Protein AF-A0A7Z2MDT9-F1 (afdb_monomer)

Foldseek 3Di:
DDAAEAEDEAEADLLQLDGNPHALVRVLVVVLVVPCPVPPHQEYEYHYFQQQAANPDDLLALAGDGDCNGSQNSSQVCNCPPRVRFHKYKDFRFGWDADPDDPPSGRFIWGQASVRDTHGPPQSGMKMWHADPVRDIDIDGNDDPDDPPVVSCVSSVPPPPVPVPDDD

Secondary structure (DSSP, 8-state):
----EEEEE--EETTTTEETTB-HHHHHHHHHHTTGGGS--SEEEEESSSTTS-TTS-SS-SS----TTSHHHHHHHHHHHHH----EEEEESSEEEE--S-GGGTT-EEEE-TTS-EEE--GGGEEEEEE-TT--EEEEE---SS---HHHHHHHT----GGGG---

pLDDT: mean 78.65, std 19.95, range [31.67, 98.31]

Solvent-accessible surface area (backbone atoms only — not comparable to full-atom values): 9688 Å² total; per-residue (Å²): 134,81,91,44,70,44,75,50,75,39,58,36,37,42,87,78,39,24,50,65,84,36,43,44,68,56,52,38,51,55,52,61,74,66,58,34,88,88,61,63,44,58,30,39,37,47,52,31,25,23,31,20,30,26,73,86,54,73,94,79,60,68,77,84,65,84,30,66,76,2,38,44,34,43,30,48,51,45,27,31,76,76,66,71,50,84,46,31,33,34,26,13,55,35,46,57,47,65,42,72,91,52,73,96,49,42,72,41,62,30,35,47,47,96,89,67,50,74,40,66,80,58,37,86,37,27,32,36,36,37,64,49,98,84,66,46,83,44,77,40,62,48,70,65,104,70,75,82,45,69,71,51,35,68,73,38,70,56,80,81,65,83,73,82,80,74,79,132

Structure (mmCIF, N/CA/C/O backbone):
data_AF-A0A7Z2MDT9-F1
#
_entry.id   AF-A0A7Z2MDT9-F1
#
loop_
_atom_site.group_PDB
_atom_site.id
_atom_site.type_symbol
_atom_site.label_atom_id
_atom_site.label_alt_id
_atom_site.label_comp_id
_atom_site.label_asym_id
_atom_site.label_entity_id
_atom_site.label_seq_id
_atom_site.pdbx_PDB_ins_code
_atom_site.Cartn_x
_atom_site.Cartn_y
_atom_site.Cartn_z
_atom_site.occupancy
_atom_site.B_iso_or_equiv
_atom_site.auth_seq_id
_atom_site.auth_comp_id
_atom_site.auth_asym_id
_atom_site.auth_atom_id
_atom_site.pdbx_PDB_model_num
ATOM 1 N N . MET A 1 1 ? -13.461 -14.044 15.855 1.00 66.00 1 MET A N 1
ATOM 2 C CA . MET A 1 1 ? -12.874 -14.492 14.572 1.00 66.00 1 MET A CA 1
ATOM 3 C C . MET A 1 1 ? -11.362 -14.406 14.694 1.00 66.00 1 MET A C 1
ATOM 5 O O . MET A 1 1 ? -10.897 -13.526 15.405 1.00 66.00 1 MET A O 1
ATOM 9 N N . GLY A 1 2 ? -10.622 -15.347 14.103 1.00 78.44 2 GLY A N 1
ATOM 10 C CA . GLY A 1 2 ? -9.155 -15.306 14.093 1.00 78.44 2 GLY A CA 1
ATOM 11 C C . GLY A 1 2 ? -8.615 -14.275 13.096 1.00 78.44 2 GLY A C 1
ATOM 12 O O . GLY A 1 2 ? -9.390 -13.775 12.275 1.00 78.44 2 GLY A O 1
ATOM 13 N N . PRO A 1 3 ? -7.309 -13.970 13.151 1.00 89.19 3 PRO A N 1
ATOM 14 C CA . PRO A 1 3 ? -6.713 -12.977 12.277 1.00 89.19 3 PRO A CA 1
ATOM 15 C C . PRO A 1 3 ? -6.787 -13.405 10.809 1.00 89.19 3 PRO A C 1
ATOM 17 O O . PRO A 1 3 ? -6.595 -14.583 10.481 1.00 89.19 3 PRO A O 1
ATOM 20 N N . TRP A 1 4 ? -7.041 -12.457 9.909 1.00 93.00 4 TRP A N 1
ATOM 21 C CA . TRP A 1 4 ? -7.164 -12.729 8.478 1.00 93.00 4 TRP A CA 1
ATOM 22 C C . TRP A 1 4 ? -6.543 -11.637 7.605 1.00 93.00 4 TRP A C 1
ATOM 24 O O . TRP A 1 4 ? -6.257 -10.517 8.027 1.00 93.00 4 TRP A O 1
ATOM 34 N N . ARG A 1 5 ? -6.275 -11.998 6.347 1.00 94.88 5 ARG A N 1
ATOM 35 C CA . ARG A 1 5 ? -5.574 -11.142 5.390 1.00 94.88 5 ARG A CA 1
ATOM 36 C C . ARG A 1 5 ? -6.359 -10.998 4.099 1.00 94.88 5 ARG A C 1
ATOM 38 O O . ARG A 1 5 ? -6.679 -11.992 3.449 1.00 94.88 5 ARG A O 1
ATOM 45 N N . LEU A 1 6 ? -6.542 -9.757 3.668 1.00 94.12 6 LEU A N 1
ATOM 46 C CA . LEU A 1 6 ? -7.090 -9.427 2.359 1.00 94.12 6 LEU A CA 1
ATOM 47 C C . LEU A 1 6 ? -5.962 -9.295 1.328 1.00 94.12 6 LEU A C 1
ATOM 49 O O . LEU A 1 6 ? -4.943 -8.654 1.583 1.00 94.12 6 LEU A O 1
ATOM 53 N N . TYR A 1 7 ? -6.137 -9.870 0.139 1.00 93.44 7 TYR A N 1
ATOM 54 C CA . TYR A 1 7 ? -5.201 -9.709 -0.976 1.00 93.44 7 TYR A CA 1
ATOM 55 C C . TYR A 1 7 ? -5.842 -8.883 -2.086 1.00 93.44 7 TYR A C 1
ATOM 57 O O . TYR A 1 7 ? -6.729 -9.369 -2.779 1.00 93.44 7 TYR A O 1
ATOM 65 N N . VAL A 1 8 ? -5.330 -7.675 -2.312 1.00 94.19 8 VAL A N 1
ATOM 66 C CA . VAL A 1 8 ? -5.754 -6.821 -3.430 1.00 94.19 8 VAL A CA 1
ATOM 67 C C . VAL A 1 8 ? -4.762 -7.026 -4.570 1.00 94.19 8 VAL A C 1
ATOM 69 O O . VAL A 1 8 ? -3.556 -6.856 -4.376 1.00 94.19 8 VAL A O 1
ATOM 72 N N . ARG A 1 9 ? -5.226 -7.476 -5.739 1.00 91.31 9 ARG A N 1
ATOM 73 C CA . ARG A 1 9 ? -4.355 -7.910 -6.846 1.00 91.31 9 ARG A CA 1
ATOM 74 C C . ARG A 1 9 ? -4.634 -7.112 -8.111 1.00 91.31 9 ARG A C 1
ATOM 76 O O . ARG A 1 9 ? -5.784 -6.852 -8.435 1.00 91.31 9 ARG A O 1
ATOM 83 N N . GLY A 1 10 ? -3.575 -6.787 -8.842 1.00 90.12 10 GLY A N 1
ATOM 84 C CA . GLY A 1 10 ? -3.669 -6.100 -10.125 1.00 90.12 10 GLY A CA 1
ATOM 85 C C . GLY A 1 10 ? -2.295 -5.707 -10.652 1.00 90.12 10 GLY A C 1
ATOM 86 O O . GLY A 1 10 ? -1.297 -5.756 -9.930 1.00 90.12 10 GLY A O 1
ATOM 87 N N . HIS A 1 11 ? -2.236 -5.304 -11.918 1.00 91.00 11 HIS A N 1
ATOM 88 C CA . HIS A 1 11 ? -1.016 -4.739 -12.488 1.00 91.00 11 HIS A CA 1
ATOM 89 C C . HIS A 1 11 ? -0.765 -3.347 -11.908 1.00 91.00 11 HIS A C 1
ATOM 91 O O . HIS A 1 11 ? -1.653 -2.499 -11.915 1.00 91.00 11 HIS A O 1
ATOM 97 N N . GLY A 1 12 ? 0.438 -3.129 -11.380 1.00 90.38 12 GLY A N 1
ATOM 98 C CA . GLY A 1 12 ? 0.850 -1.831 -10.860 1.00 90.38 12 GLY A CA 1
ATOM 99 C C . GLY A 1 12 ? 1.444 -0.966 -11.960 1.00 90.38 12 GLY A C 1
ATOM 100 O O . GLY A 1 12 ? 2.300 -1.432 -12.711 1.00 90.38 12 GLY A O 1
ATOM 101 N N . SER A 1 13 ? 1.013 0.288 -12.033 1.00 92.56 13 SER A N 1
ATOM 102 C CA . SER A 1 13 ? 1.655 1.322 -12.840 1.00 92.56 13 SER A CA 1
ATOM 103 C C . SER A 1 13 ? 2.321 2.319 -11.902 1.00 92.56 13 SER A C 1
ATOM 105 O O . SER A 1 13 ? 1.632 3.129 -11.290 1.00 92.56 13 SER A O 1
ATOM 107 N N . HIS A 1 14 ? 3.649 2.263 -11.791 1.00 89.69 14 HIS A N 1
ATOM 108 C CA . HIS A 1 14 ? 4.422 3.155 -10.918 1.00 89.69 14 HIS A CA 1
ATOM 109 C C . HIS A 1 14 ? 4.322 4.624 -11.348 1.00 89.69 14 HIS A C 1
ATOM 111 O O . HIS A 1 14 ? 3.967 5.462 -10.530 1.00 89.69 14 HIS A O 1
ATOM 117 N N . SER A 1 15 ? 4.505 4.939 -12.633 1.00 90.06 15 SER A N 1
ATOM 118 C CA . SER A 1 15 ? 4.447 6.328 -13.119 1.00 90.06 15 SER A CA 1
ATOM 119 C C . SER A 1 15 ? 3.085 6.987 -12.884 1.00 90.06 15 SER A C 1
ATOM 121 O O . SER A 1 15 ? 3.001 8.133 -12.464 1.00 90.06 15 SER A O 1
ATOM 123 N N . LYS A 1 16 ? 2.002 6.240 -13.119 1.00 93.25 16 LYS A N 1
ATOM 124 C CA . LYS A 1 16 ? 0.625 6.720 -12.900 1.00 93.25 16 LYS A CA 1
ATOM 125 C C . LYS A 1 16 ? 0.134 6.549 -11.464 1.00 93.25 16 LYS A C 1
ATOM 127 O O . LYS A 1 16 ? -0.913 7.086 -11.129 1.00 93.25 16 LYS A O 1
ATOM 132 N N . GLN A 1 17 ? 0.841 5.763 -10.653 1.00 94.62 17 GLN A N 1
ATOM 133 C CA . GLN A 1 17 ? 0.397 5.295 -9.341 1.00 94.62 17 GLN A CA 1
ATOM 134 C C . GLN A 1 17 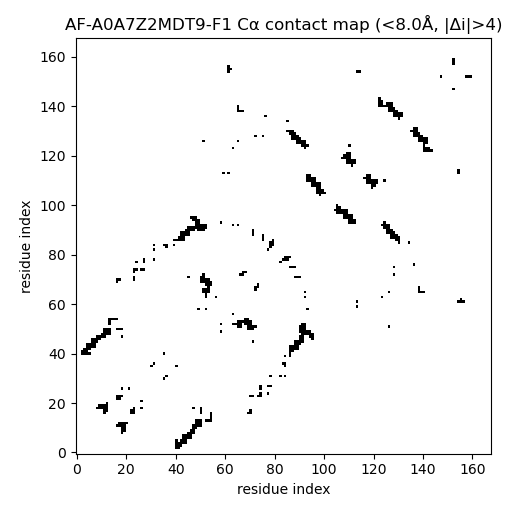? -1.034 4.750 -9.389 1.00 94.62 17 GLN A C 1
ATOM 136 O O . GLN A 1 17 ? -1.950 5.285 -8.765 1.00 94.62 17 GLN A O 1
ATOM 141 N N . THR A 1 18 ? -1.229 3.688 -10.169 1.00 96.69 18 THR A N 1
ATOM 142 C CA . THR A 1 18 ? -2.524 3.008 -10.292 1.00 96.69 18 THR A CA 1
ATOM 143 C C . THR A 1 18 ? -2.389 1.499 -10.149 1.00 96.69 18 THR A C 1
ATOM 145 O O . THR A 1 18 ? -1.338 0.916 -10.440 1.00 96.69 18 THR A O 1
ATOM 148 N N . LEU A 1 19 ? -3.478 0.859 -9.725 1.00 96.44 19 LEU A N 1
ATOM 149 C CA . LEU A 1 19 ? -3.620 -0.591 -9.652 1.00 96.44 19 LEU A CA 1
ATOM 150 C C . LEU A 1 19 ? -4.716 -1.037 -10.619 1.00 96.44 19 LEU A C 1
ATOM 152 O O . LEU A 1 19 ? -5.884 -0.741 -10.400 1.00 96.44 19 LEU A O 1
ATOM 156 N N . GLY A 1 20 ? -4.354 -1.736 -11.695 1.00 93.88 20 GLY A N 1
ATOM 157 C CA . GLY A 1 20 ? -5.320 -2.158 -12.715 1.00 93.88 20 GLY A CA 1
ATOM 158 C C . GLY A 1 20 ? -6.095 -0.980 -13.315 1.00 93.88 20 GLY A C 1
ATOM 159 O O . GLY A 1 20 ? -7.294 -1.092 -13.526 1.00 93.88 20 GLY A O 1
ATOM 160 N N . SER A 1 21 ? -5.414 0.152 -13.530 1.00 95.31 21 SER A N 1
ATOM 161 C CA . SER A 1 21 ? -5.984 1.438 -13.974 1.00 95.31 21 SER A CA 1
ATOM 162 C C . SER A 1 21 ? -6.821 2.207 -12.946 1.00 95.31 21 SER A C 1
ATOM 164 O O . SER A 1 21 ? -7.208 3.334 -13.240 1.00 95.31 21 SER A O 1
ATOM 166 N N . PHE A 1 22 ? -7.036 1.678 -11.739 1.00 97.25 22 PHE A N 1
ATOM 167 C CA . PHE A 1 22 ? -7.719 2.406 -10.669 1.00 97.25 22 PHE A CA 1
ATOM 168 C C . PHE A 1 22 ? -6.755 3.287 -9.872 1.00 97.25 22 PHE A C 1
ATOM 170 O O . PHE A 1 22 ? -5.640 2.866 -9.537 1.00 97.25 22 PHE A O 1
ATOM 177 N N . SER A 1 23 ? -7.195 4.503 -9.552 1.00 97.44 23 SER A N 1
ATOM 178 C CA . SER A 1 23 ? -6.474 5.413 -8.660 1.00 97.44 23 SER A CA 1
ATOM 179 C C . SER A 1 23 ? -6.512 4.937 -7.204 1.00 97.44 23 SER A C 1
ATOM 181 O O . SER A 1 23 ? -7.297 4.062 -6.832 1.00 97.44 23 SER A O 1
ATOM 183 N N . VAL A 1 24 ? -5.670 5.543 -6.361 1.00 97.62 24 VAL A N 1
ATOM 184 C CA . VAL A 1 24 ? -5.677 5.309 -4.907 1.00 97.62 24 VAL A CA 1
ATOM 185 C C . VAL A 1 24 ? -7.065 5.574 -4.318 1.00 97.62 24 VAL A C 1
ATOM 187 O O . VAL A 1 24 ? -7.577 4.732 -3.583 1.00 97.62 24 VAL A O 1
ATOM 190 N N . ASP A 1 25 ? -7.691 6.700 -4.674 1.00 98.00 25 ASP A N 1
ATOM 191 C CA . ASP A 1 25 ? -9.014 7.083 -4.172 1.00 98.00 25 ASP A CA 1
ATOM 192 C C . ASP A 1 25 ? -10.102 6.087 -4.565 1.00 98.00 25 ASP A C 1
ATOM 194 O O . ASP A 1 25 ? -10.919 5.706 -3.728 1.00 98.00 25 ASP A O 1
ATOM 198 N N . GLN A 1 26 ? -10.087 5.622 -5.818 1.00 97.94 26 GLN A N 1
ATOM 199 C CA . GLN A 1 26 ? -11.047 4.629 -6.297 1.00 97.94 26 GLN A CA 1
ATOM 200 C C . GLN A 1 26 ? -10.900 3.313 -5.534 1.00 97.94 26 GLN A C 1
ATOM 202 O O . GLN A 1 26 ? -11.895 2.755 -5.081 1.00 97.94 26 GLN A O 1
ATOM 207 N N . VAL A 1 27 ? -9.668 2.825 -5.350 1.00 97.62 27 VAL A N 1
ATOM 208 C CA . VAL A 1 27 ? -9.428 1.583 -4.599 1.00 97.62 27 VAL A CA 1
ATOM 209 C C . VAL A 1 27 ? -9.812 1.738 -3.127 1.00 97.62 27 VAL A C 1
ATOM 211 O O . VAL A 1 27 ? -10.414 0.823 -2.568 1.00 97.62 27 VAL A O 1
ATOM 214 N N . ALA A 1 28 ? -9.511 2.877 -2.499 1.00 97.56 28 ALA A N 1
ATOM 215 C CA . ALA A 1 28 ? -9.895 3.134 -1.112 1.00 97.56 28 ALA A CA 1
ATOM 216 C C . ALA A 1 28 ? -11.415 3.146 -0.932 1.00 97.56 28 ALA A C 1
ATOM 218 O O . ALA A 1 28 ? -11.918 2.513 -0.007 1.00 97.56 28 ALA A O 1
ATOM 219 N N . TRP A 1 29 ? -12.128 3.814 -1.844 1.00 96.81 29 TRP A N 1
ATOM 220 C CA . TRP A 1 29 ? -13.586 3.830 -1.858 1.00 96.81 29 TRP A CA 1
ATOM 221 C C . TRP A 1 29 ? -14.163 2.424 -2.050 1.00 96.81 29 TRP A C 1
ATOM 223 O O . TRP A 1 29 ? -14.971 1.989 -1.242 1.00 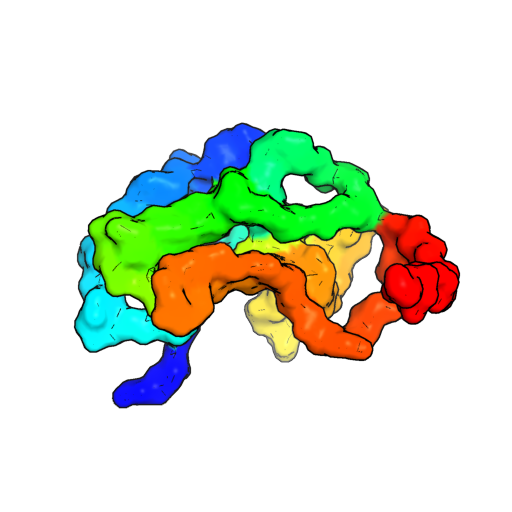96.81 29 TRP A O 1
ATOM 233 N N . TYR A 1 30 ? -13.695 1.647 -3.033 1.00 96.12 30 TYR A N 1
ATOM 234 C CA . TYR A 1 30 ? -14.181 0.272 -3.199 1.00 96.12 30 TYR A CA 1
ATOM 235 C C . TYR A 1 30 ? -13.998 -0.571 -1.931 1.00 96.12 30 TYR A C 1
ATOM 237 O O . TYR A 1 30 ? -14.906 -1.298 -1.544 1.00 96.12 30 TYR A O 1
ATOM 245 N N . LEU A 1 31 ? -12.845 -0.460 -1.263 1.00 95.38 31 LEU A N 1
ATOM 246 C CA . LEU A 1 31 ? -12.585 -1.192 -0.023 1.00 95.38 31 LEU A CA 1
ATOM 247 C C . LEU A 1 31 ? -13.473 -0.727 1.142 1.00 95.38 31 LEU A C 1
ATOM 249 O O . LEU A 1 31 ? -13.848 -1.567 1.963 1.00 95.38 31 LEU A O 1
ATOM 253 N N . SER A 1 32 ? -13.828 0.561 1.226 1.00 94.19 32 SER A N 1
ATOM 254 C CA . SER A 1 32 ? -14.755 1.049 2.257 1.00 94.19 32 SER A CA 1
ATOM 255 C C . SER A 1 32 ? -16.163 0.498 2.065 1.00 94.19 32 SER A C 1
ATOM 257 O O . SER A 1 32 ? -16.804 0.107 3.040 1.00 94.19 32 SER A O 1
ATOM 259 N N . GLU A 1 33 ? -16.604 0.376 0.813 1.00 94.94 33 GLU A N 1
ATOM 260 C CA . GLU A 1 33 ? -17.927 -0.158 0.472 1.00 94.94 33 GLU A CA 1
ATOM 261 C C . GLU A 1 33 ? -18.024 -1.687 0.621 1.00 94.94 33 GLU A C 1
ATOM 263 O O . GLU A 1 33 ? -19.119 -2.243 0.649 1.00 94.94 33 GLU A O 1
ATOM 268 N N . CYS A 1 34 ? -16.903 -2.401 0.773 1.00 90.19 34 CYS A N 1
ATOM 269 C CA . CYS A 1 34 ? -16.892 -3.859 0.957 1.00 90.19 34 CYS A CA 1
ATOM 270 C C . CYS A 1 34 ? -17.301 -4.332 2.368 1.00 90.19 34 CYS A C 1
ATOM 272 O O . CYS A 1 34 ? -17.151 -5.515 2.675 1.00 90.19 34 CYS A O 1
ATOM 274 N N . GLY A 1 35 ? -17.777 -3.446 3.250 1.00 85.31 35 GLY A N 1
ATOM 275 C CA . GLY A 1 35 ? -18.220 -3.828 4.597 1.00 85.31 35 GLY A CA 1
ATOM 276 C C . GLY A 1 35 ? -17.084 -4.257 5.534 1.00 85.31 35 GLY A C 1
ATOM 277 O O . GLY A 1 35 ? -17.312 -4.979 6.502 1.0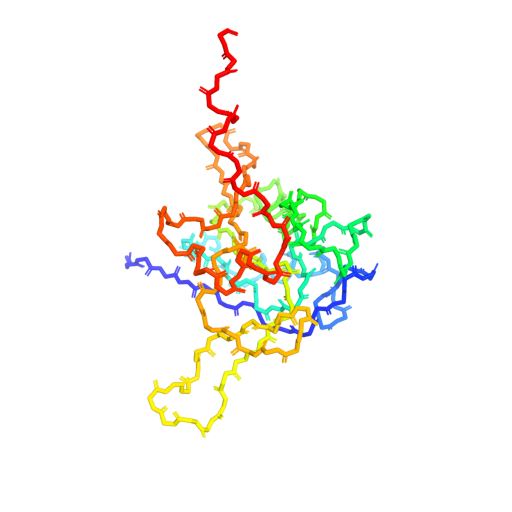0 85.31 35 GLY A O 1
ATOM 278 N N . LEU A 1 36 ? -15.849 -3.811 5.275 1.00 88.19 36 LEU A N 1
ATOM 279 C CA . LEU A 1 36 ? -14.679 -4.174 6.086 1.00 88.19 36 LEU A CA 1
ATOM 280 C C . LEU A 1 36 ? -14.731 -3.609 7.517 1.00 88.19 36 LEU A C 1
ATOM 282 O O . LEU A 1 36 ? -14.007 -4.089 8.380 1.00 88.19 36 LEU A O 1
ATOM 286 N N . GLY A 1 37 ? -15.576 -2.613 7.798 1.00 81.44 37 GLY A N 1
ATOM 287 C CA . GLY A 1 37 ? -15.651 -1.975 9.118 1.00 81.44 37 GLY A CA 1
ATOM 288 C C . GLY A 1 37 ? -16.105 -2.907 10.250 1.00 81.44 37 GLY A C 1
ATOM 289 O O . GLY A 1 37 ? -15.644 -2.762 11.377 1.00 81.44 37 GLY A O 1
ATOM 290 N N . THR A 1 38 ? -16.967 -3.890 9.967 1.00 85.00 38 THR A N 1
ATOM 291 C CA . THR A 1 38 ? -17.473 -4.841 10.980 1.00 85.00 38 THR A CA 1
ATOM 292 C C . THR A 1 38 ? -16.575 -6.061 11.167 1.00 85.00 38 THR A C 1
ATOM 294 O O . THR A 1 38 ? -16.717 -6.796 12.140 1.00 85.00 38 THR A O 1
ATOM 297 N N . ASN A 1 39 ? -15.666 -6.300 10.224 1.00 89.06 39 ASN A N 1
ATOM 298 C CA . ASN A 1 39 ? -14.701 -7.389 10.258 1.00 89.06 39 ASN A CA 1
ATOM 299 C C . ASN A 1 39 ? -13.449 -6.933 9.507 1.00 89.06 39 ASN A C 1
ATOM 301 O O . ASN A 1 39 ? -13.275 -7.252 8.333 1.00 89.06 39 ASN A O 1
ATOM 305 N N . LEU A 1 40 ? -12.618 -6.125 10.160 1.00 93.44 40 LEU A N 1
ATOM 306 C CA . LEU A 1 40 ? -11.439 -5.543 9.529 1.00 93.44 40 LEU A CA 1
ATOM 307 C C . LEU A 1 40 ? -10.341 -6.610 9.389 1.00 93.44 40 LEU A C 1
ATOM 309 O O . LEU A 1 40 ? -10.062 -7.306 10.365 1.00 93.44 40 LEU A O 1
ATOM 313 N N . PRO A 1 41 ? -9.689 -6.751 8.219 1.00 94.44 41 PRO A N 1
ATOM 314 C CA . PRO A 1 41 ? -8.516 -7.607 8.112 1.00 94.44 41 PRO A CA 1
ATOM 315 C C . PRO A 1 41 ? -7.369 -7.038 8.947 1.00 94.44 41 PRO A C 1
ATOM 317 O O . PRO A 1 41 ? -7.125 -5.831 8.927 1.00 94.44 41 PRO A O 1
ATOM 320 N N . ASP A 1 42 ? -6.578 -7.899 9.582 1.00 94.56 42 ASP A N 1
ATOM 321 C CA . ASP A 1 42 ? -5.338 -7.487 10.253 1.00 94.56 42 ASP A CA 1
ATOM 322 C C . ASP A 1 42 ? -4.325 -6.935 9.249 1.00 94.56 42 ASP A C 1
ATOM 324 O O . ASP A 1 42 ? -3.542 -6.031 9.550 1.00 94.56 42 ASP A O 1
ATOM 328 N N . VAL A 1 43 ? -4.336 -7.507 8.038 1.00 95.56 43 VAL A N 1
ATOM 329 C CA . VAL A 1 43 ? -3.416 -7.146 6.963 1.00 95.56 43 VAL A CA 1
ATOM 330 C C . VAL A 1 43 ? -4.130 -7.048 5.619 1.00 95.56 43 VAL A C 1
ATOM 332 O O . VAL A 1 43 ? -4.776 -7.995 5.170 1.00 95.56 43 VAL A O 1
ATOM 335 N N . ILE A 1 44 ? -3.874 -5.968 4.887 1.00 96.50 44 ILE A N 1
ATOM 336 C CA . ILE A 1 44 ? -4.143 -5.860 3.451 1.00 96.50 44 ILE A CA 1
ATOM 337 C C . ILE A 1 44 ? -2.825 -6.009 2.681 1.00 96.50 44 ILE A C 1
ATOM 339 O O . ILE A 1 44 ? -1.903 -5.211 2.820 1.00 96.50 44 ILE A O 1
ATOM 343 N N . SER A 1 45 ? -2.703 -7.031 1.831 1.00 94.56 45 SER A N 1
ATOM 344 C CA . SER A 1 45 ? -1.530 -7.236 0.973 1.00 94.56 45 SER A CA 1
ATOM 345 C C . SER A 1 45 ? -1.819 -6.847 -0.472 1.00 94.56 45 SER A C 1
ATOM 347 O O . SER A 1 45 ? -2.405 -7.624 -1.234 1.00 94.56 45 SER A O 1
ATOM 349 N N . VAL A 1 46 ? -1.313 -5.681 -0.877 1.00 94.12 46 VAL A N 1
ATOM 350 C CA . VAL A 1 46 ? -1.327 -5.236 -2.271 1.00 94.12 46 VAL A CA 1
ATOM 351 C C . VAL A 1 46 ? -0.301 -6.053 -3.055 1.00 94.12 46 VAL A C 1
ATOM 353 O O . VAL A 1 46 ? 0.900 -6.064 -2.776 1.00 94.12 46 VAL A O 1
ATOM 356 N N . THR A 1 47 ? -0.796 -6.828 -4.012 1.00 88.81 47 THR A N 1
ATOM 357 C CA . THR A 1 47 ? -0.005 -7.739 -4.839 1.00 88.81 47 THR A CA 1
ATOM 358 C C . THR A 1 47 ? 0.092 -7.164 -6.242 1.00 88.81 47 THR A C 1
ATOM 360 O O . THR A 1 47 ? -0.657 -7.551 -7.136 1.00 88.81 47 THR A O 1
ATOM 363 N N . SER A 1 48 ? 1.013 -6.220 -6.395 1.00 87.94 48 SER A N 1
ATOM 364 C CA . SER A 1 48 ? 1.317 -5.540 -7.651 1.00 87.94 48 SER A CA 1
ATOM 365 C C . SER A 1 48 ? 2.795 -5.161 -7.717 1.00 87.94 48 SER A C 1
ATOM 367 O O . SER A 1 48 ? 3.484 -5.157 -6.693 1.00 87.94 48 SER A O 1
ATOM 369 N N . CYS A 1 49 ? 3.285 -4.872 -8.919 1.00 87.19 49 CYS A N 1
ATOM 370 C CA . CYS A 1 49 ? 4.657 -4.433 -9.139 1.00 87.19 49 CYS A CA 1
ATOM 371 C C . CYS A 1 49 ? 4.837 -2.975 -8.701 1.00 87.19 49 CYS A C 1
ATOM 373 O O . CYS A 1 49 ? 4.045 -2.124 -9.103 1.00 87.19 49 CYS A O 1
ATOM 375 N N . LYS A 1 50 ? 5.912 -2.686 -7.954 1.00 88.81 50 LYS A N 1
ATOM 376 C CA . LYS A 1 50 ? 6.473 -1.331 -7.762 1.00 88.81 50 LYS A CA 1
ATOM 377 C C . LYS A 1 50 ? 5.527 -0.256 -7.182 1.00 88.81 50 LYS A C 1
ATOM 379 O O . LYS A 1 50 ? 5.825 0.927 -7.270 1.00 88.81 50 LYS A O 1
ATOM 384 N N . LEU A 1 51 ? 4.400 -0.628 -6.568 1.00 93.44 51 LEU A N 1
ATOM 385 C CA . LEU A 1 51 ? 3.437 0.336 -6.007 1.00 93.44 51 LEU A CA 1
ATOM 386 C C . LEU A 1 51 ? 3.756 0.803 -4.578 1.00 93.44 51 LEU A C 1
ATOM 388 O O . LEU A 1 51 ? 3.034 1.640 -4.044 1.00 93.44 51 LEU A O 1
ATOM 392 N N . ALA A 1 52 ? 4.813 0.280 -3.952 1.00 93.00 52 ALA A N 1
ATOM 393 C CA . ALA A 1 52 ? 5.370 0.856 -2.722 1.00 93.00 52 ALA A CA 1
ATOM 394 C C . ALA A 1 52 ? 6.478 1.893 -2.987 1.00 93.00 52 ALA A C 1
ATOM 396 O O . ALA A 1 52 ? 7.037 2.428 -2.034 1.00 93.00 52 ALA A O 1
ATOM 397 N N . LEU A 1 53 ? 6.788 2.170 -4.261 1.00 90.38 53 LEU A N 1
ATOM 398 C CA . LEU A 1 53 ? 7.694 3.247 -4.654 1.00 90.38 53 LEU A CA 1
ATOM 399 C C . LEU A 1 53 ? 6.939 4.563 -4.828 1.00 90.38 53 LEU A C 1
ATOM 401 O O . LEU A 1 53 ? 5.848 4.586 -5.414 1.00 90.38 53 LEU A O 1
ATOM 405 N N . GLY A 1 54 ? 7.544 5.643 -4.340 1.00 88.31 54 GLY A N 1
ATOM 406 C CA . GLY A 1 54 ? 7.105 7.013 -4.612 1.00 88.31 54 GLY A CA 1
ATOM 407 C C . GLY A 1 54 ? 7.243 7.343 -6.098 1.00 88.31 54 GLY A C 1
ATOM 408 O O . GLY A 1 54 ? 8.024 6.708 -6.801 1.00 88.31 54 GLY A O 1
ATOM 409 N N . THR A 1 55 ? 6.465 8.297 -6.609 1.00 84.44 55 THR A N 1
ATOM 410 C CA . THR A 1 55 ? 6.507 8.708 -8.032 1.00 84.44 55 THR A CA 1
ATOM 411 C C . THR A 1 55 ? 7.856 9.253 -8.475 1.00 84.44 55 THR A C 1
ATOM 413 O O . THR A 1 55 ? 8.205 9.158 -9.646 1.00 84.44 55 THR A O 1
ATOM 416 N N . ASP A 1 56 ? 8.566 9.845 -7.529 1.00 82.31 56 ASP A N 1
ATOM 417 C CA . ASP A 1 56 ? 9.885 10.454 -7.634 1.00 82.31 56 ASP A CA 1
ATOM 418 C C . ASP A 1 56 ? 11.026 9.429 -7.598 1.00 82.31 56 ASP A C 1
ATOM 420 O O . ASP A 1 56 ? 12.137 9.729 -8.022 1.00 82.31 56 ASP A O 1
ATOM 424 N N . GLN A 1 57 ? 10.755 8.208 -7.133 1.00 82.62 57 GLN A N 1
ATOM 425 C CA . GLN A 1 57 ? 11.770 7.172 -7.004 1.00 82.62 57 GLN A CA 1
ATOM 426 C C . GLN A 1 57 ? 12.018 6.454 -8.330 1.00 82.62 57 GLN A C 1
ATOM 428 O O . GLN A 1 57 ? 11.084 6.034 -9.027 1.00 82.62 57 GLN A O 1
ATOM 433 N N . SER A 1 58 ? 13.295 6.247 -8.649 1.00 77.56 58 SER A N 1
ATOM 434 C CA . SER A 1 58 ? 13.691 5.463 -9.811 1.00 77.56 58 SER A CA 1
ATOM 435 C C . SER A 1 58 ? 13.207 4.022 -9.692 1.00 77.56 58 SER A C 1
ATOM 437 O O . SER A 1 58 ? 13.197 3.413 -8.625 1.00 77.56 58 SER A O 1
ATOM 439 N N . THR A 1 59 ? 12.850 3.425 -10.829 1.00 75.75 59 THR A N 1
ATOM 440 C CA . THR A 1 59 ? 12.463 2.008 -10.872 1.00 75.75 59 THR A CA 1
ATOM 441 C C . THR A 1 59 ? 13.623 1.060 -11.181 1.00 75.75 59 THR A C 1
ATOM 443 O O . THR A 1 59 ? 13.391 -0.149 -11.322 1.00 75.75 59 THR A O 1
ATOM 446 N N . THR A 1 60 ? 14.830 1.615 -11.322 1.00 68.50 60 THR A N 1
ATOM 447 C CA . THR A 1 60 ? 16.076 0.920 -11.674 1.00 68.50 60 THR A CA 1
ATOM 448 C C . THR A 1 60 ? 17.189 1.131 -10.647 1.00 68.50 60 THR A C 1
ATOM 450 O O . THR A 1 60 ? 18.274 0.590 -10.831 1.00 68.50 60 THR A O 1
ATOM 453 N N . GLU A 1 61 ? 16.950 1.908 -9.589 1.00 62.84 61 GLU A N 1
ATOM 454 C CA . GLU A 1 61 ? 17.910 2.076 -8.496 1.00 62.84 61 GLU A CA 1
ATOM 455 C C . GLU A 1 61 ? 18.156 0.758 -7.754 1.00 62.84 61 GLU A C 1
ATOM 457 O O . GLU A 1 61 ? 17.261 -0.081 -7.617 1.00 62.84 61 GLU A O 1
ATOM 462 N N . LYS A 1 62 ? 19.398 0.577 -7.285 1.00 54.81 62 LYS A N 1
ATOM 463 C CA . LYS A 1 62 ? 19.803 -0.611 -6.525 1.00 54.81 62 LYS A CA 1
ATOM 464 C C . LYS A 1 62 ? 19.212 -0.601 -5.114 1.00 54.81 62 LYS A C 1
ATOM 466 O O . LYS A 1 62 ? 18.835 -1.659 -4.625 1.00 54.81 62 LYS A O 1
ATOM 471 N N . VAL A 1 63 ? 19.052 0.572 -4.496 1.00 60.69 63 VAL A N 1
ATOM 472 C CA . VAL A 1 63 ? 18.503 0.722 -3.142 1.00 60.69 63 VAL A CA 1
ATOM 473 C C . VAL A 1 63 ? 17.136 1.387 -3.214 1.00 60.69 63 VAL A C 1
ATOM 475 O O . VAL A 1 63 ? 17.018 2.580 -3.460 1.00 60.69 63 VAL A O 1
ATOM 478 N N . PHE A 1 64 ? 16.084 0.610 -2.977 1.00 74.50 64 PHE A N 1
ATOM 479 C CA . PHE A 1 64 ? 14.741 1.162 -2.840 1.00 74.50 64 PHE A CA 1
ATOM 480 C C . PHE A 1 64 ? 14.532 1.669 -1.415 1.00 74.50 64 PHE A C 1
ATOM 482 O O . PHE A 1 64 ? 14.970 1.029 -0.461 1.00 74.50 64 PHE A O 1
ATOM 489 N N . GLN A 1 65 ? 13.806 2.774 -1.259 1.00 76.69 65 GLN A N 1
ATOM 490 C CA . GLN A 1 65 ? 13.393 3.288 0.045 1.00 76.69 65 GLN A CA 1
ATOM 491 C C . GLN A 1 65 ? 11.871 3.214 0.183 1.00 76.69 65 GLN A C 1
ATOM 493 O O . GLN A 1 65 ? 11.159 3.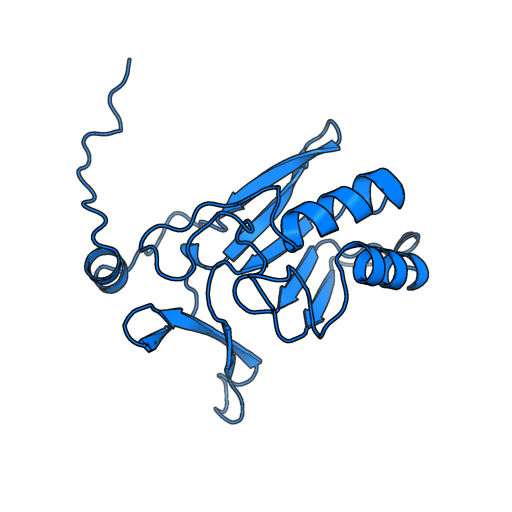451 -0.798 1.00 76.69 65 GLN A O 1
ATOM 498 N N . PRO A 1 66 ? 11.326 2.903 1.372 1.00 81.69 66 PRO A N 1
ATOM 499 C CA . PRO A 1 66 ? 9.890 2.951 1.577 1.00 81.69 66 PRO A CA 1
ATOM 500 C C . PRO A 1 66 ? 9.397 4.390 1.421 1.00 81.69 66 PRO A C 1
ATOM 502 O O . PRO A 1 66 ? 9.972 5.304 2.003 1.00 81.69 66 PRO A O 1
ATOM 505 N N . SER A 1 67 ? 8.318 4.594 0.668 1.00 89.44 67 SER A N 1
ATOM 506 C CA . SER A 1 67 ? 7.748 5.928 0.464 1.00 89.44 67 SER A CA 1
ATOM 507 C C . SER A 1 67 ? 6.329 6.014 1.019 1.00 89.44 67 SER A C 1
ATOM 509 O O . SER A 1 67 ? 5.474 5.167 0.715 1.00 89.44 67 SER A O 1
ATOM 511 N N . TYR A 1 68 ? 6.074 7.059 1.810 1.00 92.50 68 TYR A N 1
ATOM 512 C CA . TYR A 1 68 ? 4.733 7.439 2.265 1.00 92.50 68 TYR A CA 1
ATOM 513 C C . TYR A 1 68 ? 3.839 7.889 1.098 1.00 92.50 68 TYR A C 1
ATOM 515 O O . TYR A 1 68 ? 2.638 7.620 1.111 1.00 92.50 68 TYR A O 1
ATOM 523 N N . ASP A 1 69 ? 4.432 8.472 0.053 1.00 93.25 69 ASP A N 1
ATOM 524 C CA . ASP A 1 69 ? 3.722 9.010 -1.116 1.00 93.25 69 ASP A CA 1
ATOM 525 C C . ASP A 1 69 ? 3.507 7.986 -2.241 1.00 93.25 69 ASP A C 1
ATOM 527 O O . ASP A 1 69 ? 2.858 8.259 -3.257 1.00 93.25 69 ASP A O 1
ATOM 531 N N . SER A 1 70 ? 3.972 6.755 -2.040 1.00 95.44 70 SER A N 1
ATOM 532 C CA . SER A 1 70 ? 3.627 5.630 -2.905 1.00 95.44 70 SER A CA 1
ATOM 533 C C . SER A 1 70 ? 2.121 5.338 -2.906 1.00 95.44 70 SER A C 1
ATOM 535 O O . SER A 1 70 ? 1.378 5.727 -2.003 1.00 95.44 70 SER A O 1
ATOM 537 N N . PHE A 1 71 ? 1.650 4.597 -3.906 1.00 96.88 71 PHE A N 1
ATOM 538 C CA . PHE A 1 71 ? 0.259 4.163 -4.015 1.00 96.88 71 PHE A CA 1
ATOM 539 C C . PHE A 1 71 ? -0.192 3.440 -2.744 1.00 96.88 71 PHE A C 1
ATOM 541 O O . PHE A 1 71 ? -1.262 3.728 -2.217 1.00 96.88 71 PHE A O 1
ATOM 548 N N . VAL A 1 72 ? 0.629 2.515 -2.237 1.00 97.06 72 VAL A N 1
ATOM 549 C CA . VAL A 1 72 ? 0.304 1.733 -1.035 1.00 97.06 72 VAL A CA 1
ATOM 550 C C . VAL A 1 72 ? 0.330 2.615 0.215 1.00 97.06 72 VAL A C 1
ATOM 552 O O . VAL A 1 72 ? -0.567 2.500 1.049 1.00 97.06 72 VAL A O 1
ATOM 555 N N . GLY A 1 73 ? 1.301 3.526 0.325 1.00 97.19 73 GLY A N 1
ATOM 556 C CA . GLY A 1 73 ? 1.372 4.486 1.428 1.00 97.19 73 GLY A CA 1
ATOM 557 C C . GLY A 1 73 ? 0.149 5.400 1.481 1.00 97.19 73 GLY A C 1
ATOM 558 O O . GLY A 1 73 ? -0.520 5.481 2.516 1.00 97.19 73 GLY A O 1
ATOM 559 N N . ARG A 1 74 ? -0.226 5.996 0.345 1.00 97.94 74 ARG A N 1
ATOM 560 C CA . ARG A 1 74 ? -1.416 6.850 0.233 1.00 97.94 74 ARG A CA 1
ATOM 561 C C . ARG A 1 74 ? -2.714 6.078 0.449 1.00 97.94 74 ARG A C 1
ATOM 563 O O . ARG A 1 74 ? -3.591 6.581 1.145 1.00 97.94 74 ARG A O 1
ATOM 570 N N . LEU A 1 75 ? -2.828 4.853 -0.072 1.00 98.12 75 LEU A N 1
ATOM 571 C CA . LEU A 1 75 ? -3.997 3.998 0.154 1.00 98.12 75 LEU A CA 1
ATOM 572 C C . LEU A 1 75 ? -4.172 3.680 1.641 1.00 98.12 75 LEU A C 1
ATOM 574 O O . LEU A 1 75 ? -5.266 3.843 2.173 1.00 98.12 75 LEU A O 1
ATOM 578 N N . HIS A 1 76 ? -3.096 3.277 2.321 1.00 98.31 76 HIS A N 1
ATOM 579 C CA . HIS A 1 76 ? -3.116 3.028 3.761 1.00 98.31 76 HIS A CA 1
ATOM 580 C C . HIS A 1 76 ? -3.565 4.276 4.527 1.00 98.31 76 HIS A C 1
ATOM 582 O O . HIS A 1 76 ? -4.514 4.196 5.305 1.00 98.31 76 HIS A O 1
ATOM 588 N N . LYS A 1 77 ? -2.962 5.441 4.246 1.00 97.94 77 LYS A N 1
ATOM 589 C CA . LYS A 1 77 ? -3.326 6.715 4.883 1.00 97.94 77 LYS A CA 1
ATOM 590 C C . LYS A 1 77 ? -4.795 7.079 4.659 1.00 97.94 77 LYS A C 1
ATOM 592 O O . LYS A 1 77 ? -5.472 7.485 5.600 1.00 97.94 77 LYS A O 1
ATOM 597 N N . LEU A 1 78 ? -5.294 6.915 3.433 1.00 97.88 78 LEU A N 1
ATOM 598 C CA . LEU A 1 78 ? -6.669 7.246 3.067 1.00 97.88 78 LEU A CA 1
ATOM 599 C C . LEU A 1 78 ? -7.682 6.331 3.769 1.00 97.88 78 LEU A C 1
ATOM 601 O O . LEU A 1 78 ? -8.666 6.826 4.314 1.00 97.88 78 LEU A O 1
ATOM 605 N N . LEU A 1 79 ? -7.421 5.021 3.823 1.00 97.38 79 LEU A N 1
ATOM 606 C CA . LEU A 1 79 ? -8.273 4.067 4.541 1.00 97.38 79 LEU A CA 1
ATOM 607 C C . LEU A 1 79 ? -8.390 4.404 6.034 1.00 97.38 79 LEU A C 1
ATOM 609 O O . LEU A 1 79 ? -9.504 4.443 6.554 1.00 97.38 79 LEU A O 1
ATOM 613 N N . GLY A 1 80 ? -7.279 4.711 6.708 1.00 97.12 80 GLY A N 1
ATOM 614 C CA . GLY A 1 80 ? -7.310 5.091 8.124 1.00 97.12 80 GLY A CA 1
ATOM 615 C C . GLY A 1 80 ? -7.963 6.451 8.360 1.00 97.12 80 GLY A C 1
ATOM 616 O O . GLY A 1 80 ? -8.906 6.547 9.137 1.00 97.12 80 GLY A O 1
ATOM 617 N N . ASN A 1 81 ? -7.508 7.498 7.666 1.00 96.81 81 ASN A N 1
ATOM 618 C CA . ASN A 1 81 ? -7.909 8.874 7.980 1.00 96.81 81 ASN A CA 1
ATOM 619 C C . ASN A 1 81 ? -9.310 9.238 7.479 1.00 96.81 81 ASN A C 1
ATOM 621 O O . ASN A 1 81 ? -9.984 10.044 8.114 1.00 96.81 81 ASN A O 1
ATOM 625 N N . LYS A 1 82 ? -9.737 8.699 6.330 1.00 96.75 82 LYS A N 1
ATOM 626 C CA . LYS A 1 82 ? -11.034 9.039 5.724 1.00 96.75 82 LYS A CA 1
ATOM 627 C C . LYS A 1 82 ? -12.119 8.024 6.063 1.00 96.75 82 LYS A C 1
ATOM 629 O O . LYS A 1 82 ? -13.263 8.414 6.266 1.00 96.75 82 LYS A O 1
ATOM 634 N N . TYR A 1 83 ? -11.767 6.741 6.114 1.00 96.31 83 TYR A N 1
ATOM 635 C CA . TYR A 1 83 ? -12.735 5.652 6.266 1.00 96.31 83 TYR A CA 1
ATOM 636 C C . TYR A 1 83 ? -12.659 4.944 7.628 1.00 96.31 83 TYR A C 1
ATOM 638 O O . TYR A 1 83 ? -13.434 4.025 7.870 1.00 96.31 83 TYR A O 1
ATOM 646 N N . ASN A 1 84 ? -11.767 5.370 8.534 1.00 96.06 84 ASN A N 1
ATOM 647 C CA . ASN A 1 84 ? -11.550 4.763 9.856 1.00 96.06 84 ASN A CA 1
ATOM 648 C C . ASN A 1 84 ? -11.162 3.269 9.816 1.00 96.06 84 ASN A C 1
ATOM 650 O O . ASN A 1 84 ? -11.415 2.525 10.763 1.00 96.06 84 ASN A O 1
ATOM 654 N N . LEU A 1 85 ? -10.513 2.824 8.736 1.00 96.12 85 LEU A N 1
ATOM 655 C CA . LEU A 1 85 ? -10.066 1.444 8.537 1.00 96.12 85 LEU A CA 1
ATOM 656 C C . LEU A 1 85 ? -8.566 1.319 8.860 1.00 96.12 85 LEU A C 1
ATOM 658 O O . LEU A 1 85 ? -7.705 1.376 7.979 1.00 96.12 85 LEU A O 1
ATOM 662 N N . TYR A 1 86 ? -8.250 1.161 10.148 1.00 96.12 86 TYR A N 1
ATOM 663 C CA . TYR A 1 86 ? -6.877 1.084 10.665 1.00 96.12 86 TYR A CA 1
ATOM 664 C C . TYR A 1 86 ? -6.332 -0.352 10.629 1.00 96.12 86 TYR A C 1
ATOM 666 O O . TYR A 1 86 ? -6.454 -1.107 11.588 1.00 96.12 86 TYR A O 1
ATOM 674 N N . THR A 1 87 ? -5.731 -0.731 9.505 1.00 95.44 87 THR A N 1
ATOM 675 C CA . THR A 1 87 ? -5.153 -2.064 9.252 1.00 95.44 87 THR A CA 1
ATOM 676 C C . THR A 1 87 ? -3.687 -1.954 8.845 1.00 95.44 87 THR A C 1
ATOM 678 O O . THR A 1 87 ? -3.255 -0.900 8.381 1.00 95.44 87 THR A O 1
ATOM 681 N N . THR A 1 88 ? -2.917 -3.035 8.970 1.00 96.94 88 THR A N 1
ATOM 682 C CA . THR A 1 88 ? -1.564 -3.090 8.402 1.00 96.94 88 THR A CA 1
ATOM 683 C C . THR A 1 88 ? -1.648 -3.262 6.888 1.00 96.94 88 THR A C 1
ATOM 685 O O . THR A 1 88 ? -2.430 -4.068 6.385 1.00 96.94 88 THR A O 1
ATOM 688 N N . MET A 1 89 ? -0.793 -2.582 6.126 1.00 96.81 89 MET A N 1
ATOM 689 C CA . MET A 1 89 ? -0.728 -2.758 4.676 1.00 96.81 89 MET A CA 1
ATOM 690 C C . MET A 1 89 ? 0.643 -3.216 4.204 1.00 96.81 89 MET A C 1
ATOM 692 O O . MET A 1 89 ? 1.682 -2.830 4.734 1.00 96.81 89 MET A O 1
ATOM 696 N N . HIS A 1 90 ? 0.658 -4.073 3.189 1.00 94.88 90 HIS A N 1
ATOM 697 C CA . HIS A 1 90 ? 1.879 -4.541 2.551 1.00 94.88 90 HIS A CA 1
ATOM 698 C C . HIS A 1 90 ? 1.907 -4.157 1.080 1.00 94.88 90 HIS A C 1
ATOM 700 O O . HIS A 1 90 ? 0.970 -4.466 0.342 1.00 94.88 90 HIS A O 1
ATOM 706 N N . GLY A 1 91 ? 3.024 -3.574 0.656 1.00 92.50 91 GLY A N 1
ATOM 707 C CA . GLY A 1 91 ? 3.315 -3.224 -0.728 1.00 92.50 91 GLY A CA 1
ATOM 708 C C . GLY A 1 91 ? 4.610 -3.856 -1.223 1.00 92.50 91 GLY A C 1
ATOM 709 O O . GLY A 1 91 ? 5.330 -4.515 -0.465 1.00 92.50 91 GLY A O 1
ATOM 710 N N . ARG A 1 92 ? 4.904 -3.671 -2.513 1.00 88.38 92 ARG A N 1
ATOM 711 C CA . ARG A 1 92 ? 6.151 -4.130 -3.132 1.00 88.38 92 ARG A CA 1
ATOM 712 C C . ARG A 1 92 ? 6.856 -2.996 -3.860 1.00 88.38 92 ARG A C 1
ATOM 714 O O . ARG A 1 92 ? 6.216 -2.255 -4.604 1.00 88.38 92 ARG A O 1
ATOM 721 N N . THR A 1 93 ? 8.163 -2.897 -3.657 1.00 87.50 93 THR A N 1
ATOM 722 C CA . THR A 1 93 ? 9.050 -1.943 -4.345 1.00 87.50 93 THR A CA 1
ATOM 723 C C . THR A 1 93 ? 9.550 -2.481 -5.680 1.00 87.50 93 THR A C 1
ATOM 725 O O . THR A 1 93 ? 9.958 -1.725 -6.546 1.00 87.50 93 THR A O 1
ATOM 728 N N . MET A 1 94 ? 9.445 -3.791 -5.895 1.00 80.94 94 MET A N 1
ATOM 729 C CA . MET A 1 94 ? 9.947 -4.462 -7.090 1.00 80.94 94 MET A CA 1
ATOM 730 C C . MET A 1 94 ? 8.838 -5.099 -7.922 1.00 80.94 94 MET A C 1
ATOM 732 O O . MET A 1 94 ? 7.679 -5.205 -7.504 1.00 80.94 94 MET A O 1
ATOM 736 N N . ASN A 1 95 ? 9.218 -5.551 -9.117 1.00 77.69 95 ASN A N 1
ATOM 737 C CA . ASN A 1 95 ? 8.372 -6.393 -9.948 1.00 77.69 95 ASN A CA 1
ATOM 738 C C . ASN A 1 95 ? 8.104 -7.711 -9.229 1.00 77.69 95 ASN A C 1
ATOM 740 O O . ASN A 1 95 ? 9.044 -8.391 -8.822 1.00 77.69 95 ASN A O 1
ATOM 744 N N . ASN A 1 96 ? 6.835 -8.083 -9.103 1.00 75.31 96 ASN A N 1
ATOM 745 C CA . ASN A 1 96 ? 6.446 -9.351 -8.517 1.00 75.31 96 ASN A CA 1
ATOM 746 C C . ASN A 1 96 ? 5.733 -10.238 -9.533 1.00 75.31 96 ASN A C 1
ATOM 748 O O . ASN A 1 96 ? 5.188 -9.801 -10.546 1.00 75.31 96 ASN A O 1
ATOM 752 N N . SER A 1 97 ? 5.763 -11.531 -9.268 1.00 71.31 97 SER A N 1
ATOM 753 C CA . SER A 1 97 ? 4.997 -12.525 -10.000 1.00 71.31 97 SER A CA 1
ATOM 754 C C . SER A 1 97 ? 4.493 -13.562 -9.013 1.00 71.31 97 SER A C 1
ATOM 756 O O . SER A 1 97 ? 5.077 -13.779 -7.951 1.00 71.31 97 SER A O 1
ATOM 758 N N . VAL A 1 98 ? 3.362 -14.173 -9.337 1.00 70.62 98 VAL A N 1
ATOM 759 C CA . VAL A 1 98 ? 2.862 -15.332 -8.603 1.00 70.62 98 VAL A CA 1
ATOM 760 C C . VAL A 1 98 ? 3.175 -16.544 -9.457 1.00 70.62 98 VAL A C 1
ATOM 762 O O . VAL A 1 98 ? 2.774 -16.589 -10.620 1.00 70.62 98 VAL A O 1
ATOM 765 N N . VAL A 1 99 ? 3.904 -17.502 -8.893 1.00 70.06 99 VAL A N 1
ATOM 766 C CA . VAL A 1 99 ? 4.268 -18.731 -9.599 1.00 70.06 99 VAL A CA 1
ATOM 767 C C . VAL A 1 99 ? 2.994 -19.506 -9.931 1.00 70.06 99 VAL A C 1
ATOM 769 O O . VAL A 1 99 ? 2.182 -19.797 -9.046 1.00 70.06 99 VAL A O 1
ATOM 772 N N . LYS A 1 100 ? 2.815 -19.826 -11.214 1.00 62.09 100 LYS A N 1
ATOM 773 C CA . LYS A 1 100 ? 1.732 -20.674 -11.723 1.00 62.09 100 LYS A CA 1
ATOM 774 C C . LYS A 1 100 ? 2.328 -22.008 -12.176 1.00 62.09 100 LYS A C 1
ATOM 776 O O . LYS A 1 100 ? 3.403 -22.010 -12.761 1.00 62.09 100 LYS A O 1
ATOM 781 N N . ASN A 1 101 ? 1.613 -23.106 -11.932 1.00 55.16 101 ASN A N 1
ATOM 782 C CA . ASN A 1 101 ? 1.917 -24.443 -12.461 1.00 55.16 101 ASN A CA 1
ATOM 783 C C . ASN A 1 101 ? 3.304 -24.999 -12.071 1.00 55.16 101 ASN A C 1
ATOM 785 O O . ASN A 1 101 ? 4.022 -25.515 -12.919 1.00 55.16 101 ASN A O 1
ATOM 789 N N . ALA A 1 102 ? 3.674 -24.915 -10.787 1.00 60.41 102 ALA A N 1
ATOM 790 C CA . ALA A 1 102 ? 4.970 -25.395 -10.280 1.00 60.41 102 ALA A CA 1
ATOM 791 C C . ALA A 1 102 ? 4.828 -26.317 -9.050 1.00 60.41 102 ALA A C 1
ATOM 793 O O . ALA A 1 102 ? 5.602 -26.227 -8.094 1.00 60.41 102 ALA A O 1
ATOM 794 N N . GLY A 1 103 ? 3.785 -27.154 -9.018 1.00 70.44 103 GLY A N 1
ATOM 795 C CA . GLY A 1 103 ? 3.528 -28.071 -7.900 1.00 70.44 103 GLY A CA 1
ATOM 796 C C . GLY A 1 103 ? 3.404 -27.333 -6.561 1.00 70.44 103 GLY A C 1
ATOM 797 O O . GLY A 1 103 ? 2.651 -26.360 -6.464 1.00 70.44 103 GLY A O 1
ATOM 798 N N . ALA A 1 104 ? 4.188 -27.745 -5.558 1.00 59.81 104 ALA A N 1
ATOM 799 C CA . ALA A 1 104 ? 4.215 -27.171 -4.202 1.00 59.81 104 ALA A CA 1
ATOM 800 C C . ALA A 1 104 ? 4.636 -25.685 -4.130 1.00 59.81 104 ALA A C 1
ATOM 802 O O . ALA A 1 104 ? 4.494 -25.037 -3.088 1.00 59.81 104 ALA A O 1
ATOM 803 N N . HIS A 1 105 ? 5.154 -25.124 -5.224 1.00 58.34 105 HIS A N 1
ATOM 804 C CA . HIS A 1 105 ? 5.538 -23.714 -5.315 1.00 58.34 105 HIS A CA 1
ATOM 805 C C . HIS A 1 105 ? 4.452 -22.833 -5.945 1.00 58.34 105 HIS A C 1
ATOM 807 O O . HIS A 1 105 ? 4.597 -21.609 -5.981 1.00 58.34 105 HIS A O 1
ATOM 813 N N . THR A 1 106 ? 3.350 -23.425 -6.412 1.00 64.12 106 THR A N 1
ATOM 814 C CA . THR A 1 106 ? 2.211 -22.685 -6.967 1.00 64.12 106 THR A CA 1
ATOM 815 C C . THR A 1 106 ? 1.647 -21.717 -5.926 1.00 64.12 106 THR A C 1
ATOM 817 O O . THR A 1 106 ? 1.450 -22.068 -4.766 1.00 64.12 106 THR A O 1
ATOM 820 N N . GLY A 1 107 ? 1.409 -20.468 -6.328 1.00 60.38 107 GLY A N 1
ATOM 821 C CA . GLY A 1 107 ? 0.902 -19.422 -5.436 1.00 60.38 107 GLY A CA 1
ATOM 822 C C . GLY A 1 107 ? 1.979 -18.670 -4.643 1.00 60.38 107 GLY A C 1
ATOM 823 O O . GLY A 1 107 ? 1.663 -17.643 -4.033 1.00 60.38 107 GLY A O 1
ATOM 824 N N . ARG A 1 108 ? 3.249 -19.103 -4.684 1.00 69.38 108 ARG A N 1
ATOM 825 C CA . ARG A 1 108 ? 4.360 -18.354 -4.076 1.00 69.38 108 ARG A CA 1
ATOM 826 C C . ARG A 1 108 ? 4.633 -17.061 -4.845 1.00 69.38 108 ARG A C 1
ATOM 828 O O . ARG A 1 108 ? 4.534 -17.015 -6.072 1.00 69.38 108 ARG A O 1
ATOM 835 N N . LYS A 1 109 ? 4.978 -15.997 -4.113 1.00 68.50 109 LYS A N 1
ATOM 836 C CA . LYS A 1 109 ? 5.352 -14.699 -4.691 1.00 68.50 109 LYS A CA 1
ATOM 837 C C . LYS A 1 109 ? 6.853 -14.687 -4.963 1.00 68.50 109 LYS A C 1
ATOM 839 O O . LYS A 1 109 ? 7.634 -14.856 -4.030 1.00 68.50 109 LYS A O 1
ATOM 844 N N . THR A 1 110 ? 7.238 -14.445 -6.207 1.00 70.50 110 THR A N 1
ATOM 845 C CA . THR A 1 110 ? 8.626 -14.179 -6.593 1.00 70.50 110 THR A CA 1
ATOM 846 C C . THR A 1 110 ? 8.795 -12.712 -6.953 1.00 70.50 110 THR A C 1
ATOM 848 O O . THR A 1 110 ? 7.849 -12.045 -7.380 1.00 70.50 110 THR A O 1
ATOM 851 N N . THR A 1 111 ? 10.004 -12.211 -6.761 1.00 67.50 111 THR A N 1
ATOM 852 C CA . THR A 1 111 ? 10.423 -10.860 -7.110 1.00 67.50 111 THR A CA 1
ATOM 853 C C . THR A 1 111 ? 11.448 -10.947 -8.231 1.00 67.50 111 THR A C 1
ATOM 855 O O . THR A 1 111 ? 12.366 -11.759 -8.147 1.00 67.50 111 THR A O 1
ATOM 858 N N . ARG A 1 112 ? 11.310 -10.129 -9.276 1.00 67.88 112 ARG A N 1
ATO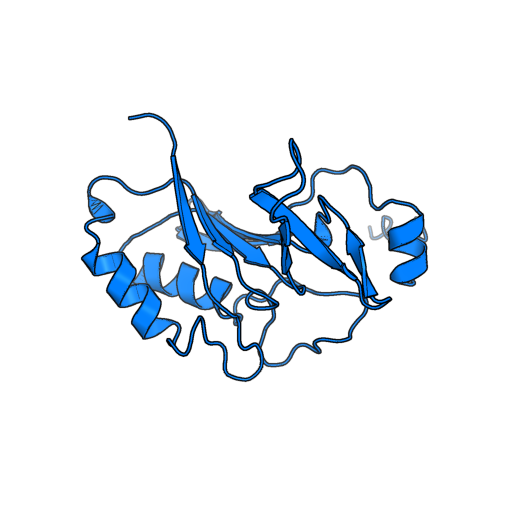M 859 C CA . ARG A 1 112 ? 12.321 -10.031 -10.335 1.00 67.88 112 ARG A CA 1
ATOM 860 C C . ARG A 1 112 ? 13.380 -9.000 -9.942 1.00 67.88 112 ARG A C 1
ATOM 862 O O . ARG A 1 112 ? 13.028 -7.837 -9.737 1.00 67.88 112 ARG A O 1
ATOM 869 N N . THR A 1 113 ? 14.637 -9.424 -9.842 1.00 66.12 113 THR A N 1
ATOM 870 C CA . THR A 1 113 ? 15.788 -8.554 -9.554 1.00 66.12 113 THR A CA 1
ATOM 871 C C . THR A 1 113 ? 16.153 -7.688 -10.768 1.00 66.12 113 THR A C 1
ATOM 873 O O . THR A 1 113 ? 15.724 -8.000 -11.887 1.00 66.12 113 THR A O 1
ATOM 876 N N . PRO A 1 114 ? 16.965 -6.625 -10.597 1.00 59.12 114 PRO A N 1
ATOM 877 C CA . PRO A 1 114 ? 17.493 -5.842 -11.719 1.00 59.12 114 PRO A CA 1
ATOM 878 C C . PRO A 1 114 ? 18.238 -6.693 -12.762 1.00 59.12 114 PRO A C 1
ATOM 880 O O . PRO A 1 114 ? 18.054 -6.486 -13.957 1.00 59.12 114 PRO A O 1
ATOM 883 N N . GLY A 1 115 ? 18.974 -7.726 -12.328 1.00 61.56 115 GLY A N 1
ATOM 884 C CA . GLY A 1 115 ? 19.643 -8.700 -13.206 1.00 61.56 115 GLY A CA 1
ATOM 885 C C . GLY A 1 115 ? 18.709 -9.711 -13.888 1.00 61.56 115 GLY A C 1
ATOM 886 O O . GLY A 1 115 ? 19.168 -10.641 -14.543 1.00 61.56 115 GLY A O 1
ATOM 887 N N . GLY A 1 116 ? 17.390 -9.578 -13.721 1.00 64.69 116 GLY A N 1
ATOM 888 C CA . GLY A 1 116 ? 16.391 -10.395 -14.406 1.00 64.69 116 GLY A CA 1
ATOM 889 C C . GLY A 1 116 ? 16.081 -11.750 -13.763 1.00 64.69 116 GLY A C 1
ATOM 890 O O . GLY A 1 116 ? 15.151 -12.409 -14.230 1.00 64.69 116 GLY A O 1
ATOM 891 N N . LYS A 1 117 ? 16.776 -12.143 -12.686 1.00 69.25 117 LYS A N 1
ATOM 892 C CA . LYS A 1 117 ? 16.488 -13.371 -11.925 1.00 69.25 117 LYS A CA 1
ATOM 893 C C . LYS A 1 117 ? 15.183 -13.230 -11.131 1.00 69.25 117 LYS A C 1
ATOM 895 O O . LYS A 1 117 ? 14.855 -12.150 -10.6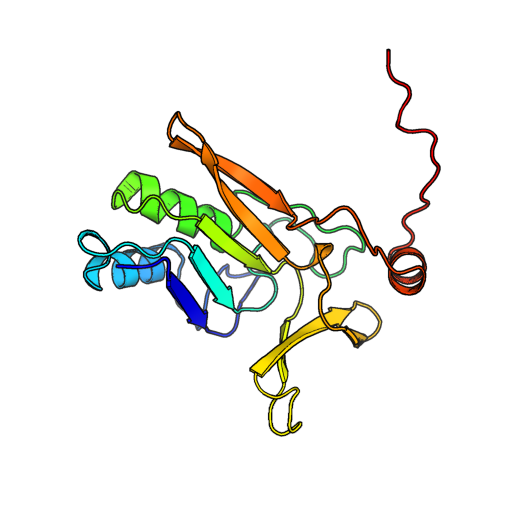45 1.00 69.25 117 LYS A O 1
ATOM 900 N N . HIS A 1 118 ? 14.447 -14.329 -10.968 1.00 64.75 118 HIS A N 1
ATOM 901 C CA . HIS A 1 118 ? 13.264 -14.392 -10.106 1.00 64.75 118 HIS A CA 1
ATOM 902 C C . HIS A 1 118 ? 13.626 -15.042 -8.771 1.00 64.75 118 HIS A C 1
ATOM 904 O O . HIS A 1 118 ? 13.897 -16.237 -8.728 1.00 64.75 118 HIS A O 1
ATOM 910 N N . LEU A 1 119 ? 13.586 -14.271 -7.687 1.00 67.75 119 LEU A N 1
ATOM 911 C CA . LEU A 1 119 ? 13.930 -14.739 -6.347 1.00 67.75 119 LEU A CA 1
ATOM 912 C C . LEU A 1 119 ? 12.692 -14.814 -5.449 1.00 67.75 119 LEU A C 1
ATOM 914 O O . LEU A 1 119 ? 11.776 -13.991 -5.538 1.00 67.75 119 LEU A O 1
ATOM 918 N N . HIS A 1 120 ? 12.647 -15.814 -4.574 1.00 64.06 120 HIS A N 1
ATOM 919 C CA . HIS A 1 120 ? 11.630 -15.920 -3.529 1.00 64.06 120 HIS A CA 1
ATOM 920 C C . HIS A 1 120 ? 12.064 -15.114 -2.292 1.00 64.06 120 HIS A C 1
ATOM 922 O O . HIS A 1 120 ? 13.243 -14.833 -2.114 1.00 64.06 120 HIS A O 1
ATOM 928 N N . GLN A 1 121 ? 11.107 -14.715 -1.445 1.00 60.00 121 GLN A N 1
ATOM 929 C CA . GLN A 1 121 ? 11.380 -14.175 -0.098 1.00 60.00 121 GLN A CA 1
ATOM 930 C C . GLN A 1 121 ? 12.319 -12.959 0.018 1.00 60.00 121 GLN A C 1
ATOM 932 O O . GLN A 1 121 ? 12.825 -12.683 1.094 1.00 60.00 121 GLN A O 1
ATOM 937 N N . GLN A 1 122 ? 12.452 -12.146 -1.028 1.00 64.00 122 GLN A N 1
ATOM 938 C CA . GLN A 1 122 ? 13.245 -10.913 -0.965 1.00 64.00 122 GLN A CA 1
ATOM 939 C C . GLN A 1 122 ? 12.600 -9.906 0.010 1.00 64.00 122 GLN A C 1
ATOM 941 O O . GLN A 1 122 ? 11.568 -9.291 -0.300 1.00 64.00 122 GLN A O 1
ATOM 946 N N . SER A 1 123 ? 13.165 -9.786 1.211 1.00 60.94 123 SER A N 1
ATOM 947 C CA . SER A 1 123 ? 12.658 -8.984 2.338 1.00 60.94 123 SER A CA 1
ATOM 948 C C . SER A 1 123 ? 12.638 -7.484 2.012 1.00 60.94 123 SER A C 1
ATOM 950 O O . SER A 1 123 ? 11.620 -6.817 2.216 1.00 60.94 123 SER A O 1
ATOM 952 N N . PHE A 1 124 ? 13.682 -6.996 1.342 1.00 66.75 124 PHE A N 1
ATOM 953 C CA . PHE A 1 124 ? 13.820 -5.634 0.803 1.00 66.75 124 PHE A CA 1
ATOM 954 C C . PHE A 1 124 ? 12.854 -5.310 -0.354 1.00 66.75 124 PHE A C 1
ATOM 956 O O . PHE A 1 124 ? 12.692 -4.158 -0.750 1.00 66.75 124 PHE A O 1
ATOM 963 N N . ALA A 1 125 ? 12.143 -6.306 -0.890 1.00 77.50 125 ALA A N 1
ATOM 964 C CA . ALA A 1 125 ? 11.108 -6.078 -1.894 1.00 77.50 125 ALA A CA 1
ATOM 965 C C . ALA A 1 125 ? 9.728 -5.810 -1.279 1.00 77.50 125 ALA A C 1
ATOM 967 O O . ALA A 1 125 ? 8.773 -5.572 -2.024 1.00 77.50 125 ALA A O 1
ATOM 968 N N . LYS A 1 126 ? 9.571 -5.934 0.049 1.00 87.31 126 LYS A N 1
ATOM 969 C CA . LYS A 1 126 ? 8.289 -5.799 0.754 1.00 87.31 126 LYS A CA 1
ATOM 970 C C . LYS A 1 126 ? 8.321 -4.645 1.741 1.00 87.31 126 LYS A C 1
ATOM 972 O O . LYS A 1 126 ? 9.079 -4.668 2.702 1.00 87.31 126 LYS A O 1
ATOM 977 N N . VAL A 1 127 ? 7.391 -3.717 1.582 1.00 91.00 127 VAL A N 1
ATOM 978 C CA . VAL A 1 127 ? 7.189 -2.617 2.527 1.00 91.00 127 VAL A CA 1
ATOM 979 C C . VAL A 1 127 ? 5.947 -2.891 3.363 1.00 91.00 127 VAL A C 1
ATOM 981 O O . VAL A 1 127 ? 4.937 -3.364 2.837 1.00 91.00 127 VAL A O 1
ATOM 984 N N . THR A 1 128 ? 6.037 -2.605 4.657 1.00 94.19 128 THR A N 1
ATOM 985 C CA . THR A 1 128 ? 4.942 -2.653 5.621 1.00 94.19 128 THR A CA 1
ATOM 986 C C . THR A 1 128 ? 4.611 -1.242 6.079 1.00 94.19 128 THR A C 1
ATOM 988 O O . THR A 1 128 ? 5.474 -0.545 6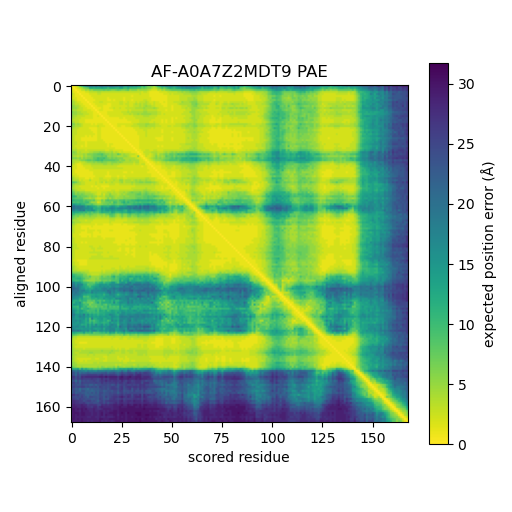.604 1.00 94.19 128 THR A O 1
ATOM 991 N N . TYR A 1 129 ? 3.346 -0.873 5.921 1.00 96.25 129 TYR A N 1
ATOM 992 C CA . TYR A 1 129 ? 2.736 0.316 6.498 1.00 96.25 129 TYR A CA 1
ATOM 993 C C . TYR A 1 129 ? 1.870 -0.119 7.674 1.00 96.25 129 TYR A C 1
ATOM 995 O O . TYR A 1 129 ? 1.165 -1.126 7.569 1.00 96.25 129 TYR A O 1
ATOM 1003 N N . TYR A 1 130 ? 1.945 0.602 8.780 1.00 96.62 130 TYR A N 1
ATOM 1004 C CA . TYR A 1 130 ? 1.174 0.317 9.985 1.00 96.62 130 TYR A CA 1
ATOM 1005 C C . TYR A 1 130 ?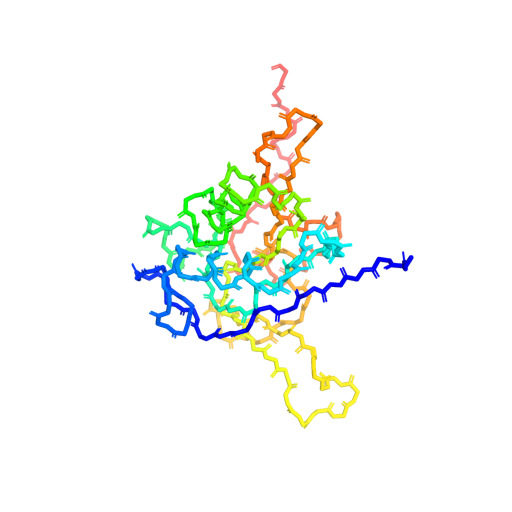 0.841 1.616 10.715 1.00 96.62 130 TYR A C 1
ATOM 1007 O O . TYR A 1 130 ? 1.340 2.682 10.356 1.00 96.62 130 TYR A O 1
ATOM 1015 N N . TRP A 1 131 ? -0.023 1.529 11.717 1.00 96.88 131 TRP A N 1
ATOM 1016 C CA . TRP A 1 131 ? -0.396 2.649 12.574 1.00 96.88 131 TRP A CA 1
ATOM 1017 C C . TRP A 1 131 ? 0.276 2.484 13.934 1.00 96.88 131 TRP A C 1
ATOM 1019 O O . TRP A 1 131 ? 0.287 1.377 14.475 1.00 96.88 131 TRP A O 1
ATOM 1029 N N . ASP A 1 132 ? 0.845 3.556 14.478 1.00 95.94 132 ASP A N 1
ATOM 1030 C CA . ASP A 1 132 ? 1.266 3.571 15.882 1.00 95.94 132 ASP A CA 1
ATOM 1031 C C . ASP A 1 132 ? 0.069 3.770 16.835 1.00 95.94 132 ASP A C 1
ATOM 1033 O O . ASP A 1 132 ? -1.086 3.873 16.409 1.00 95.94 132 ASP A O 1
ATOM 1037 N N . SER A 1 133 ? 0.331 3.813 18.145 1.00 94.75 133 SER A N 1
ATOM 1038 C CA . SER A 1 133 ? -0.703 4.012 19.172 1.00 94.75 133 SER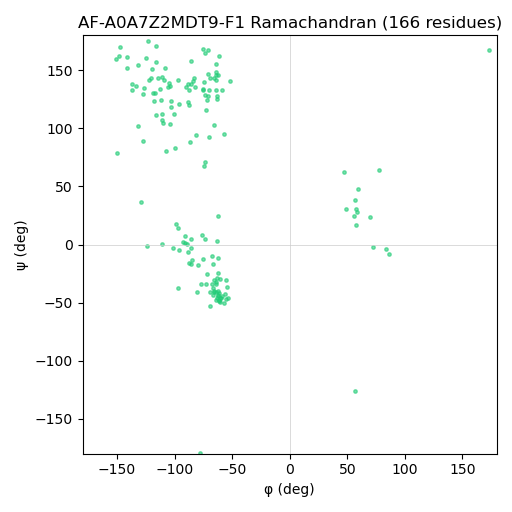 A CA 1
ATOM 1039 C C . SER A 1 133 ? -1.425 5.359 19.056 1.00 94.75 133 SER A C 1
ATOM 1041 O O . SER A 1 133 ? -2.574 5.477 19.479 1.00 94.75 133 SER A O 1
ATOM 1043 N N . SER A 1 134 ? -0.782 6.355 18.448 1.00 96.62 134 SER A N 1
ATOM 1044 C CA . SER A 1 134 ? -1.340 7.676 18.159 1.00 96.62 134 SER A CA 1
ATOM 1045 C C . SER A 1 134 ? -2.003 7.750 16.781 1.00 96.62 134 SER A C 1
ATOM 1047 O O . SER A 1 134 ? -2.424 8.830 16.370 1.00 96.62 134 SER A O 1
ATOM 1049 N N . LYS A 1 135 ? -2.135 6.617 16.076 1.00 95.00 135 LYS A N 1
ATOM 1050 C CA . LYS A 1 135 ? -2.673 6.528 14.713 1.00 95.00 135 LYS A CA 1
ATOM 1051 C C . LYS A 1 135 ? -1.909 7.390 13.705 1.00 95.00 135 LYS A C 1
ATOM 1053 O O . LYS A 1 135 ? -2.484 7.817 12.703 1.00 95.00 135 LYS A O 1
ATOM 1058 N N . ASN A 1 136 ? -0.610 7.593 13.908 1.00 96.94 136 ASN A N 1
ATOM 1059 C CA . ASN A 1 136 ? 0.252 8.085 12.841 1.00 96.94 136 ASN A CA 1
ATOM 1060 C C . ASN A 1 136 ? 0.711 6.910 11.982 1.00 96.94 136 ASN A C 1
ATOM 1062 O O . ASN A 1 136 ? 0.982 5.810 12.472 1.00 96.94 136 ASN A O 1
ATOM 1066 N N . GLN A 1 137 ? 0.765 7.143 10.674 1.00 97.31 137 GLN A N 1
ATOM 1067 C CA . GLN A 1 137 ? 1.265 6.148 9.742 1.00 97.31 137 GLN A CA 1
ATOM 1068 C C . GLN A 1 137 ? 2.771 5.987 9.931 1.00 97.31 137 GLN A C 1
ATOM 1070 O O . GLN A 1 137 ? 3.511 6.963 9.916 1.00 97.31 137 GLN A O 1
ATOM 1075 N N . GLN A 1 138 ? 3.205 4.738 10.011 1.00 96.56 138 GLN A N 1
ATOM 1076 C CA . GLN A 1 138 ? 4.597 4.327 10.053 1.00 96.56 138 GLN A CA 1
ATOM 1077 C C . GLN A 1 138 ? 4.890 3.424 8.855 1.00 96.56 138 GLN A C 1
ATOM 1079 O O . GLN A 1 138 ? 4.001 2.718 8.360 1.00 96.56 138 GLN A O 1
ATOM 1084 N N . VAL A 1 139 ? 6.134 3.429 8.381 1.00 93.12 139 VAL A N 1
ATOM 1085 C CA . VAL A 1 139 ? 6.570 2.602 7.254 1.00 93.12 139 VAL A CA 1
ATOM 1086 C C . VAL A 1 139 ? 7.930 1.975 7.530 1.00 93.12 139 VAL A C 1
ATOM 1088 O O . VAL A 1 139 ? 8.836 2.621 8.044 1.00 93.12 139 VAL A O 1
ATOM 1091 N N . LYS A 1 140 ? 8.088 0.703 7.164 1.00 89.62 140 LYS A N 1
ATOM 1092 C CA . LYS A 1 140 ? 9.381 0.012 7.177 1.00 89.62 140 LYS A CA 1
ATOM 1093 C C . LYS A 1 140 ? 9.430 -1.079 6.122 1.00 89.62 140 LYS A C 1
ATOM 1095 O O . LYS A 1 140 ? 8.392 -1.593 5.701 1.00 89.62 140 LYS A O 1
ATOM 1100 N N . PHE A 1 141 ? 10.623 -1.498 5.725 1.00 84.06 141 PHE A N 1
ATOM 1101 C CA . PHE A 1 141 ? 10.752 -2.782 5.043 1.00 84.06 141 PHE A CA 1
ATOM 1102 C C . PHE A 1 141 ? 10.361 -3.923 5.984 1.00 84.06 141 PHE A C 1
ATOM 1104 O O . PHE A 1 141 ? 10.530 -3.844 7.201 1.00 84.06 141 PHE A O 1
ATOM 1111 N N . SER A 1 142 ? 9.808 -4.997 5.424 1.00 72.12 142 SER A N 1
ATOM 1112 C CA . SER A 1 142 ? 9.587 -6.240 6.164 1.00 72.12 142 SER A CA 1
ATOM 1113 C C . SER A 1 142 ? 10.925 -6.961 6.360 1.00 72.12 142 SER A C 1
ATOM 1115 O O . SER A 1 142 ? 11.142 -8.008 5.756 1.00 72.12 142 SER A O 1
ATOM 1117 N N . TYR A 1 143 ? 11.835 -6.395 7.152 1.00 62.41 143 TYR A N 1
ATOM 1118 C CA . TYR A 1 143 ? 12.998 -7.131 7.634 1.00 62.41 143 TYR A CA 1
ATOM 1119 C C . TYR A 1 143 ? 12.543 -8.127 8.708 1.00 62.41 143 TYR A C 1
ATOM 1121 O O . TYR A 1 143 ? 11.850 -7.751 9.653 1.00 62.41 143 TYR A O 1
ATOM 1129 N N . ASN A 1 144 ? 12.933 -9.387 8.543 1.00 40.81 144 ASN A N 1
ATOM 1130 C CA . ASN A 1 144 ? 13.487 -10.154 9.653 1.00 40.81 144 ASN A CA 1
ATOM 1131 C C . ASN A 1 144 ? 15.011 -10.027 9.475 1.00 40.81 144 ASN A C 1
ATOM 1133 O O . ASN A 1 144 ? 15.461 -10.026 8.332 1.00 40.81 144 ASN A O 1
ATOM 1137 N N . GLU A 1 145 ? 15.788 -9.887 10.545 1.00 34.78 145 GLU A N 1
ATOM 1138 C CA . GLU A 1 145 ? 17.255 -9.679 10.549 1.00 34.78 145 GLU A CA 1
ATOM 1139 C C . GLU A 1 145 ? 18.110 -10.814 9.932 1.00 34.78 145 GLU A C 1
ATOM 1141 O O . GLU A 1 145 ? 19.284 -10.947 10.249 1.00 34.78 145 GLU A O 1
ATOM 1146 N N . MET A 1 146 ? 17.589 -11.642 9.027 1.00 36.69 146 MET A N 1
ATOM 1147 C CA . MET A 1 146 ? 18.378 -12.681 8.364 1.00 36.69 146 MET A CA 1
ATOM 1148 C C . MET A 1 146 ? 18.143 -12.696 6.856 1.00 36.69 146 MET A C 1
ATOM 1150 O O . MET A 1 146 ? 17.006 -12.637 6.389 1.00 36.69 146 MET A O 1
ATOM 1154 N N . GLU A 1 147 ? 19.265 -12.825 6.146 1.00 39.53 147 GLU A N 1
ATOM 1155 C CA . GLU A 1 147 ? 19.412 -13.112 4.717 1.00 39.53 147 GLU A CA 1
ATOM 1156 C C . GLU A 1 147 ? 19.157 -11.925 3.772 1.00 39.53 147 GLU A C 1
ATOM 1158 O O . GLU A 1 147 ? 18.296 -11.952 2.889 1.00 39.53 147 GLU A O 1
ATOM 1163 N N . ILE A 1 148 ? 20.009 -10.895 3.867 1.00 44.50 148 ILE A N 1
ATOM 1164 C CA . ILE A 1 148 ? 20.605 -10.396 2.620 1.00 44.50 148 ILE A CA 1
ATOM 1165 C C . ILE A 1 148 ? 21.560 -11.510 2.195 1.00 44.50 148 ILE A C 1
ATOM 1167 O O . ILE A 1 148 ? 22.675 -11.606 2.696 1.00 44.50 148 ILE A O 1
ATOM 1171 N N . ASP A 1 149 ? 21.059 -12.426 1.371 1.00 43.69 149 ASP A N 1
ATOM 1172 C CA . ASP A 1 149 ? 21.879 -13.458 0.745 1.00 43.69 149 ASP A CA 1
ATOM 1173 C C . ASP A 1 149 ? 23.072 -12.768 0.057 1.00 43.69 149 ASP A C 1
ATOM 1175 O O . ASP A 1 149 ? 22.898 -11.683 -0.510 1.00 43.69 149 ASP A O 1
ATOM 1179 N N . ALA A 1 150 ? 24.277 -13.337 0.116 1.00 46.03 150 ALA A N 1
ATOM 1180 C CA . ALA A 1 150 ? 25.475 -12.693 -0.440 1.00 46.03 150 ALA A CA 1
ATOM 1181 C C . ALA A 1 150 ? 25.288 -12.328 -1.930 1.00 46.03 150 ALA A C 1
ATOM 1183 O O . ALA A 1 150 ? 25.739 -11.275 -2.377 1.00 46.03 150 ALA A O 1
ATOM 1184 N N . GLU A 1 151 ? 24.485 -13.114 -2.660 1.00 43.91 151 GLU A N 1
ATOM 1185 C CA . GLU A 1 151 ? 24.084 -12.831 -4.046 1.00 43.91 151 GLU A CA 1
ATOM 1186 C C . GLU A 1 151 ? 23.262 -11.536 -4.214 1.00 43.91 151 GLU A C 1
ATOM 1188 O O . GLU A 1 151 ? 23.277 -10.913 -5.277 1.00 43.91 151 GLU A O 1
ATOM 1193 N N . VAL A 1 152 ? 22.502 -11.126 -3.194 1.00 45.31 152 VAL A N 1
ATOM 1194 C CA . VAL A 1 152 ? 21.714 -9.884 -3.189 1.00 45.31 152 VAL A CA 1
ATOM 1195 C C . VAL A 1 152 ? 22.603 -8.686 -2.871 1.00 45.31 152 VAL A C 1
ATOM 1197 O O . VAL A 1 152 ? 22.443 -7.648 -3.508 1.00 45.31 152 VAL A O 1
ATOM 1200 N N . SER A 1 153 ? 23.539 -8.828 -1.927 1.00 46.88 153 SER A N 1
ATOM 1201 C CA . SER A 1 153 ? 24.540 -7.792 -1.628 1.00 46.88 153 SER A CA 1
ATOM 1202 C C . SER A 1 153 ? 25.412 -7.510 -2.857 1.00 46.88 153 SER A C 1
ATOM 1204 O O . SER A 1 153 ? 25.505 -6.350 -3.262 1.00 46.88 153 SER A O 1
ATOM 1206 N N . GLU A 1 154 ? 25.900 -8.554 -3.541 1.00 46.88 154 GLU A N 1
ATOM 1207 C CA . GLU A 1 154 ? 26.634 -8.426 -4.812 1.00 46.88 154 GLU A CA 1
ATOM 1208 C C . GLU A 1 154 ? 25.777 -7.811 -5.932 1.00 46.88 154 GLU A C 1
ATOM 1210 O O . GLU A 1 154 ? 26.248 -6.972 -6.699 1.00 46.88 154 GLU A O 1
ATOM 1215 N N . ALA A 1 155 ? 24.492 -8.170 -6.034 1.00 44.78 155 ALA A N 1
ATOM 1216 C CA . ALA A 1 155 ? 23.600 -7.579 -7.036 1.00 44.78 155 ALA A CA 1
ATOM 1217 C C . ALA A 1 155 ? 23.226 -6.113 -6.734 1.00 44.78 155 ALA A C 1
ATOM 1219 O O . ALA A 1 155 ? 22.864 -5.369 -7.656 1.00 44.78 155 ALA A O 1
ATOM 1220 N N . MET A 1 156 ? 23.271 -5.699 -5.464 1.00 42.25 156 MET A N 1
ATOM 1221 C CA . MET A 1 156 ? 22.863 -4.369 -5.005 1.00 42.25 156 MET A CA 1
ATOM 1222 C C . MET A 1 156 ? 24.033 -3.408 -4.742 1.00 42.25 156 MET A C 1
ATOM 1224 O O . MET A 1 156 ? 23.748 -2.239 -4.495 1.00 42.25 156 MET A O 1
ATOM 1228 N N . ASP A 1 157 ? 25.302 -3.823 -4.879 1.00 46.12 157 ASP A N 1
ATOM 1229 C CA . ASP A 1 157 ? 26.489 -2.989 -4.555 1.00 46.12 157 ASP A CA 1
ATOM 1230 C C . ASP A 1 157 ? 26.378 -2.324 -3.173 1.00 46.12 157 ASP A C 1
ATOM 1232 O O . ASP A 1 157 ? 26.835 -1.204 -2.944 1.00 46.12 157 ASP A O 1
ATOM 1236 N N . ILE A 1 158 ? 25.687 -2.980 -2.242 1.00 42.41 158 ILE A N 1
ATOM 1237 C CA . ILE A 1 158 ? 25.648 -2.493 -0.871 1.00 42.41 158 ILE A CA 1
ATOM 1238 C C . ILE A 1 158 ? 26.944 -2.987 -0.253 1.00 42.41 158 ILE A C 1
ATOM 1240 O O . ILE A 1 158 ? 27.000 -4.128 0.210 1.00 42.41 158 ILE A O 1
ATOM 1244 N N . ASP A 1 159 ? 27.963 -2.129 -0.286 1.00 36.75 159 ASP A N 1
ATOM 1245 C CA . ASP A 1 159 ? 29.135 -2.238 0.575 1.00 36.75 159 ASP A CA 1
ATOM 1246 C C . ASP A 1 159 ? 28.613 -2.221 2.016 1.00 36.75 159 ASP A C 1
ATOM 1248 O O . ASP A 1 159 ? 28.296 -1.179 2.591 1.00 36.75 159 ASP A O 1
ATOM 1252 N N . TRP A 1 160 ? 28.425 -3.409 2.584 1.00 41.72 160 TRP A N 1
ATOM 1253 C CA . TRP A 1 160 ? 28.215 -3.581 4.014 1.00 41.72 160 TRP A CA 1
ATOM 1254 C C . TRP A 1 160 ? 29.569 -3.350 4.688 1.00 41.72 160 TRP A C 1
ATOM 1256 O O . TRP A 1 160 ? 30.215 -4.288 5.150 1.00 41.72 160 TRP A O 1
ATOM 1266 N N . THR A 1 161 ? 30.037 -2.101 4.715 1.00 36.03 161 THR A N 1
ATOM 1267 C CA . THR A 1 161 ? 31.071 -1.728 5.674 1.00 36.03 161 THR A CA 1
ATOM 1268 C C . THR A 1 161 ? 30.404 -1.692 7.053 1.00 36.03 161 THR A C 1
ATOM 1270 O O . THR A 1 161 ? 29.400 -0.998 7.236 1.00 36.03 161 THR A O 1
ATOM 1273 N N . PRO A 1 162 ? 30.908 -2.441 8.049 1.00 41.41 162 PRO A N 1
ATOM 1274 C CA . PRO A 1 162 ? 30.380 -2.421 9.418 1.00 41.41 162 PRO A CA 1
ATOM 1275 C C . PRO A 1 162 ? 30.504 -1.060 10.134 1.00 41.41 162 PRO A C 1
ATOM 1277 O O . PRO A 1 162 ? 30.116 -0.942 11.293 1.00 41.41 162 PRO A O 1
ATOM 1280 N N . ASP A 1 163 ? 31.013 -0.027 9.461 1.00 39.03 163 ASP A N 1
ATOM 1281 C CA . ASP A 1 163 ? 31.473 1.229 10.059 1.00 39.03 163 ASP A CA 1
ATOM 1282 C C . ASP A 1 163 ? 30.371 2.283 10.282 1.00 39.03 163 ASP A C 1
ATOM 1284 O O . ASP A 1 163 ? 30.665 3.390 10.721 1.00 39.03 163 ASP A O 1
ATOM 1288 N N . MET A 1 164 ? 29.091 1.979 10.031 1.00 37.03 164 MET A N 1
ATOM 1289 C CA . MET A 1 164 ? 27.978 2.909 10.321 1.00 37.03 164 MET A CA 1
ATOM 1290 C C . MET A 1 164 ? 27.256 2.656 11.658 1.00 37.03 164 MET A C 1
ATOM 1292 O O . MET A 1 164 ? 26.185 3.215 11.889 1.00 37.03 164 MET A O 1
ATOM 1296 N N . MET A 1 165 ? 27.831 1.851 12.559 1.00 37.28 165 MET A N 1
ATOM 1297 C CA . MET A 1 165 ? 27.350 1.715 13.947 1.00 37.28 165 MET A CA 1
ATOM 1298 C C . MET A 1 165 ? 28.134 2.552 14.967 1.00 37.28 165 MET A C 1
ATOM 1300 O O . MET A 1 165 ? 27.997 2.312 16.162 1.00 37.28 165 MET A O 1
ATOM 1304 N N . ASP A 1 166 ? 28.894 3.558 14.526 1.00 38.94 166 ASP A N 1
ATOM 1305 C CA . ASP A 1 166 ? 29.540 4.500 15.443 1.00 38.94 166 ASP A CA 1
ATOM 1306 C C . ASP A 1 166 ? 29.220 5.952 15.062 1.00 38.94 166 ASP A C 1
ATOM 1308 O O . ASP A 1 166 ? 29.901 6.608 14.275 1.00 38.94 166 ASP A O 1
ATOM 1312 N N . ILE A 1 167 ? 28.121 6.451 15.625 1.00 31.67 167 ILE A N 1
ATOM 1313 C CA . ILE A 1 167 ? 27.927 7.880 15.857 1.00 31.67 167 ILE A CA 1
ATOM 1314 C C . ILE A 1 167 ? 27.463 8.000 17.305 1.00 31.67 167 ILE A C 1
ATOM 1316 O O . ILE A 1 167 ? 26.325 7.651 17.632 1.00 31.67 167 ILE A O 1
ATOM 1320 N N . GLY A 1 168 ? 28.400 8.397 18.166 1.00 36.22 168 GLY A N 1
ATOM 1321 C CA . GLY A 1 168 ? 28.108 8.901 19.505 1.00 36.22 168 GLY A CA 1
ATOM 1322 C C . GLY A 1 168 ? 27.382 10.240 19.495 1.00 36.22 168 GLY A C 1
ATOM 1323 O O . GLY A 1 168 ? 27.173 10.820 18.403 1.00 36.22 168 GLY A O 1
#

Nearest PDB structures (foldseek):
  6pz2-assembly1_A-2  TM=4.444E-01  e=3.236E+00  Clostridioides difficile
  1ajz-assembly1_A  TM=4.613E-01  e=3.453E+00  Escherichia coli
  6clu-assembly6_D  TM=3.412E-01  e=5.438E+00  Staphylococcus aureus

Sequence (168 aa):
MGPWRLYVRGHGSHSKQTLGSFSVDQVAWYLSECGLGTNLPDVISVTSCKLALGTDQSTTEKVFQPSYDSFVGRLHKLLGNKYNLYTTMHGRTMNNSVVKNAGAHTGRKTTRTPGGKHLHQQSFAKVTYYWDSSKNQQVKFSYNEMEIDAEVSEAMDIDWTPDMMDIG

Mean predicted aligned error: 9.96 Å

Radius of gyration: 16.76 Å; Cα contacts (8 Å, |Δi|>4): 310; chains: 1; bounding box: 50×38×34 Å